Protein AF-A0A290G009-F1 (afdb_monomer_lite)

Foldseek 3Di:
DVLLVVVVNDDDDPPVPDDDPDDPVVLLVRLLPALEDEQEDDLCQLLDPVSLVSLLSNVVSCVVPVHHYAYEYAQHDLCCQQV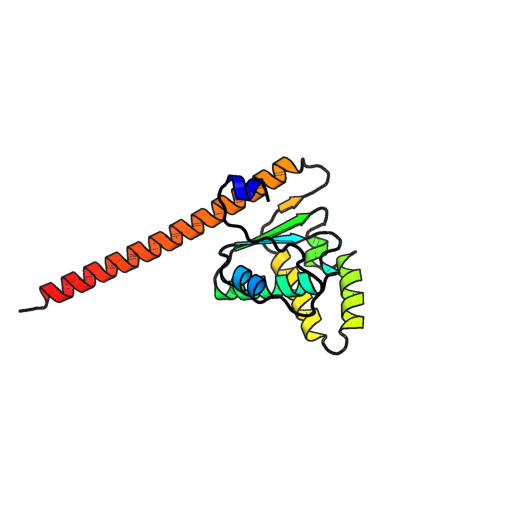VDDSRVVSLVVVCVVVVVPVVSSVSSNVSSNVNSPDDYHYDHPVDDPVVRVNVVSVVVVVSVVVVVVVVVVVVVVVVVVVVVVVVVVVVPDD

Structure (mmCIF, N/CA/C/O backbone):
data_AF-A0A290G009-F1
#
_entry.id   AF-A0A290G009-F1
#
loop_
_atom_site.group_PDB
_atom_site.id
_atom_site.type_symbol
_atom_site.label_atom_id
_atom_site.label_alt_id
_atom_site.label_comp_id
_atom_site.label_asym_id
_atom_site.label_entity_id
_atom_site.label_seq_id
_atom_site.pdbx_PDB_ins_code
_atom_site.Cartn_x
_atom_site.Cartn_y
_atom_site.Cartn_z
_atom_site.occupancy
_atom_site.B_iso_or_equiv
_atom_site.auth_seq_id
_atom_site.auth_comp_id
_atom_site.auth_asym_id
_atom_site.auth_atom_id
_atom_site.pdbx_PDB_model_num
ATOM 1 N N . PHE A 1 1 ? -9.066 -2.254 -12.477 1.00 68.25 1 PHE A N 1
ATOM 2 C CA . PHE A 1 1 ? -8.393 -3.427 -13.083 1.00 68.25 1 PHE A CA 1
ATOM 3 C C . PHE A 1 1 ? -8.184 -3.300 -14.589 1.00 68.25 1 PHE A C 1
ATOM 5 O O . PHE A 1 1 ? -7.060 -3.495 -15.031 1.00 68.25 1 PHE A O 1
ATOM 12 N N . ALA A 1 2 ? -9.217 -2.965 -15.376 1.00 86.12 2 ALA A N 1
ATOM 13 C CA . ALA A 1 2 ? -9.098 -2.883 -16.837 1.00 86.12 2 ALA A CA 1
ATOM 14 C C . ALA A 1 2 ? -7.919 -2.009 -17.305 1.00 86.12 2 ALA A C 1
ATOM 16 O O . ALA A 1 2 ? -7.171 -2.447 -18.167 1.00 86.12 2 ALA A O 1
ATOM 17 N N . ALA A 1 3 ? -7.699 -0.845 -16.679 1.00 90.75 3 ALA A N 1
ATOM 18 C CA . ALA A 1 3 ? -6.588 0.050 -17.009 1.00 90.75 3 ALA A CA 1
ATOM 19 C C . ALA A 1 3 ? -5.199 -0.592 -16.816 1.00 90.75 3 ALA A C 1
ATOM 21 O O . ALA A 1 3 ? -4.403 -0.586 -17.746 1.00 90.75 3 ALA A O 1
ATOM 22 N N . LEU A 1 4 ? -4.932 -1.230 -15.666 1.00 91.94 4 LEU A N 1
ATOM 23 C CA . LEU A 1 4 ? -3.656 -1.922 -15.408 1.00 91.94 4 LEU A CA 1
ATOM 24 C C . LEU A 1 4 ? -3.402 -3.048 -16.419 1.00 91.94 4 LEU A C 1
ATOM 26 O O . LEU A 1 4 ? -2.311 -3.159 -16.968 1.00 91.94 4 LEU A O 1
ATOM 30 N N . ARG A 1 5 ? -4.434 -3.846 -16.719 1.00 90.19 5 ARG A N 1
ATOM 31 C CA . ARG A 1 5 ? -4.347 -4.919 -17.719 1.00 90.19 5 ARG A CA 1
ATOM 32 C C . ARG A 1 5 ? -4.078 -4.377 -19.125 1.00 90.19 5 ARG A C 1
ATOM 34 O O . ARG A 1 5 ? -3.362 -5.013 -19.887 1.00 90.19 5 ARG A O 1
ATOM 41 N N . ARG A 1 6 ? -4.653 -3.224 -19.475 1.00 92.00 6 ARG A N 1
ATOM 42 C CA . ARG A 1 6 ? -4.457 -2.565 -20.776 1.00 92.00 6 ARG A CA 1
ATOM 43 C C . ARG A 1 6 ? -3.024 -2.069 -20.971 1.00 92.00 6 ARG A C 1
ATOM 45 O O . ARG A 1 6 ? -2.588 -1.927 -22.102 1.00 92.00 6 ARG A O 1
ATOM 52 N N . LEU A 1 7 ? -2.326 -1.818 -19.867 1.00 91.62 7 LEU A N 1
ATOM 53 C CA . LEU A 1 7 ? -0.903 -1.504 -19.828 1.00 91.62 7 LEU A CA 1
ATOM 54 C C . LEU A 1 7 ? -0.035 -2.762 -19.639 1.00 91.62 7 LEU A C 1
ATOM 56 O O . LEU A 1 7 ? 1.135 -2.645 -19.312 1.00 91.62 7 LEU A O 1
ATOM 60 N N . GLU A 1 8 ? -0.603 -3.963 -19.783 1.00 91.06 8 GLU A N 1
ATOM 61 C CA . GLU A 1 8 ? 0.109 -5.244 -19.647 1.00 91.06 8 GLU A CA 1
ATOM 62 C C . GLU A 1 8 ? 0.775 -5.462 -18.271 1.00 91.06 8 GLU A C 1
ATOM 64 O O . GLU A 1 8 ? 1.657 -6.305 -18.101 1.00 91.06 8 GLU A O 1
ATOM 69 N N . ILE A 1 9 ? 0.299 -4.759 -17.236 1.00 91.38 9 ILE A N 1
ATOM 70 C CA . ILE A 1 9 ? 0.791 -4.920 -15.867 1.00 91.38 9 ILE A CA 1
ATOM 71 C C . ILE A 1 9 ? 0.208 -6.204 -15.272 1.00 91.38 9 ILE A C 1
ATOM 73 O O . ILE A 1 9 ? -0.996 -6.305 -14.995 1.00 91.38 9 ILE A O 1
ATOM 77 N N . ARG A 1 10 ? 1.079 -7.185 -15.008 1.00 90.31 10 ARG A N 1
ATOM 78 C CA . ARG A 1 10 ? 0.713 -8.409 -14.279 1.00 90.31 10 ARG A CA 1
ATOM 79 C C . ARG A 1 10 ? 0.275 -8.047 -12.863 1.00 90.31 10 ARG A C 1
ATOM 81 O O . ARG A 1 10 ? 1.082 -7.619 -12.048 1.00 90.31 10 ARG A O 1
ATOM 88 N N . THR A 1 11 ? -1.010 -8.231 -12.581 1.00 90.38 11 THR A N 1
ATOM 89 C CA . THR A 1 11 ? -1.632 -7.819 -11.320 1.00 90.38 11 THR A CA 1
ATOM 90 C C . THR A 1 11 ? -2.291 -9.019 -10.651 1.00 90.38 11 THR A C 1
ATOM 92 O O . THR A 1 11 ? -3.031 -9.759 -11.300 1.00 90.38 11 THR A O 1
ATOM 95 N N . TYR A 1 12 ? -2.057 -9.186 -9.351 1.00 88.88 12 TYR A N 1
ATOM 96 C CA . TYR A 1 12 ? -2.865 -10.045 -8.493 1.00 88.88 12 TYR A CA 1
ATOM 97 C C . TYR A 1 12 ? -3.927 -9.176 -7.818 1.00 88.88 12 TYR A C 1
ATOM 99 O O . TYR A 1 12 ? -3.596 -8.136 -7.253 1.00 88.88 12 TYR A O 1
ATOM 107 N N . ILE A 1 13 ? -5.194 -9.573 -7.903 1.00 84.50 13 ILE A N 1
ATOM 108 C CA . ILE A 1 13 ? -6.281 -8.897 -7.193 1.00 84.50 13 ILE A CA 1
ATOM 109 C C . ILE A 1 13 ? -6.691 -9.791 -6.037 1.00 84.50 13 ILE A C 1
ATOM 111 O O . ILE A 1 13 ? -7.007 -10.964 -6.257 1.00 84.50 13 ILE A O 1
ATOM 115 N N . ASP A 1 14 ? -6.725 -9.229 -4.831 1.00 78.25 14 ASP A N 1
ATOM 116 C CA . ASP A 1 14 ? -7.420 -9.893 -3.742 1.00 78.25 14 ASP A CA 1
ATOM 117 C C . ASP A 1 14 ? -8.931 -9.808 -4.000 1.00 78.25 14 ASP A C 1
ATOM 119 O O . ASP A 1 14 ? -9.555 -8.753 -3.904 1.00 78.25 14 ASP A O 1
ATOM 123 N N . HIS A 1 15 ? -9.498 -10.917 -4.469 1.00 64.94 15 HIS A N 1
ATOM 124 C CA . HIS A 1 15 ? -10.908 -11.032 -4.843 1.00 64.94 15 HIS A CA 1
ATOM 125 C C . HIS A 1 15 ? -11.801 -11.415 -3.657 1.00 64.94 15 HIS A C 1
ATOM 127 O O . HIS A 1 15 ? -12.870 -11.988 -3.869 1.00 64.94 15 HIS A O 1
ATOM 133 N N . ASP A 1 16 ? -11.371 -11.119 -2.427 1.00 58.41 16 ASP A N 1
ATOM 134 C CA . ASP A 1 16 ? -12.110 -11.453 -1.207 1.00 58.41 16 ASP A CA 1
ATOM 135 C C . ASP A 1 16 ? -12.438 -12.965 -1.185 1.00 58.41 16 ASP A C 1
ATOM 137 O O . ASP A 1 16 ? -13.582 -13.414 -1.035 1.00 58.41 16 ASP A O 1
ATOM 141 N N . LEU A 1 17 ? -11.413 -13.782 -1.477 1.00 49.44 17 LEU A N 1
ATOM 142 C CA . LEU A 1 17 ? -11.529 -15.234 -1.614 1.00 49.44 17 LEU A CA 1
ATOM 143 C C . LEU A 1 17 ? -11.862 -15.863 -0.255 1.00 49.44 17 LEU A C 1
ATOM 145 O O . LEU A 1 17 ? -10.981 -16.302 0.467 1.00 49.44 17 LEU A O 1
ATOM 149 N N . ARG A 1 18 ? -13.169 -15.945 0.017 1.00 46.56 18 ARG A N 1
ATOM 150 C CA . ARG A 1 18 ? -13.870 -16.805 0.985 1.00 46.56 18 ARG A CA 1
ATOM 151 C C . ARG A 1 18 ? -13.301 -16.813 2.409 1.00 46.56 18 ARG A C 1
ATOM 153 O O . ARG A 1 18 ? -12.302 -17.457 2.689 1.00 46.56 18 ARG A O 1
ATOM 160 N N . ARG A 1 19 ? -14.099 -16.234 3.318 1.00 45.41 19 ARG A N 1
ATOM 161 C CA . ARG A 1 19 ? -14.153 -16.470 4.777 1.00 45.41 19 ARG A CA 1
ATOM 162 C C . ARG A 1 19 ? -13.374 -17.718 5.234 1.00 45.41 19 ARG A C 1
ATOM 164 O O . ARG A 1 19 ? -13.916 -18.821 5.253 1.00 45.41 19 ARG A O 1
ATOM 171 N N . GLY A 1 20 ? -12.133 -17.492 5.640 1.00 50.88 20 GLY A N 1
ATOM 172 C CA . GLY A 1 20 ? -11.267 -18.400 6.384 1.00 50.88 20 GLY A CA 1
ATOM 173 C C . GLY A 1 20 ? -10.432 -17.570 7.361 1.00 50.88 20 GLY A C 1
ATOM 174 O O . GLY A 1 20 ? -10.281 -16.364 7.171 1.00 50.88 20 GLY A O 1
ATOM 175 N N . GLU A 1 21 ? -9.954 -18.175 8.447 1.00 53.69 21 GLU A N 1
ATOM 176 C CA . GLU A 1 21 ? -9.325 -17.449 9.565 1.00 53.69 21 GLU A CA 1
ATOM 177 C C . GLU A 1 21 ? -7.890 -16.959 9.275 1.00 53.69 21 GLU A C 1
ATOM 179 O O . GLU A 1 21 ? -7.368 -16.134 10.038 1.00 53.69 21 GLU A O 1
ATOM 184 N N . GLU A 1 22 ? -7.300 -17.390 8.150 1.00 60.25 22 GLU A N 1
ATOM 185 C CA . GLU A 1 22 ? -5.896 -17.185 7.771 1.00 60.25 22 GLU A CA 1
ATOM 186 C C . GLU A 1 22 ? -5.717 -16.758 6.305 1.00 60.25 22 GLU A C 1
ATOM 188 O O . GLU A 1 22 ? -6.407 -17.257 5.414 1.00 60.25 22 GLU A O 1
ATOM 193 N N . ILE A 1 23 ? -4.749 -15.865 6.058 1.00 63.78 23 ILE A N 1
ATOM 194 C CA . ILE A 1 23 ? -4.370 -15.386 4.719 1.00 63.78 23 ILE A CA 1
ATOM 195 C C . ILE A 1 23 ? -3.898 -16.582 3.868 1.00 63.78 23 ILE A C 1
ATOM 197 O O . ILE A 1 23 ? -2.952 -17.257 4.278 1.00 63.78 23 ILE A O 1
ATOM 201 N N . PRO A 1 24 ? -4.468 -16.848 2.671 1.00 70.31 24 PRO A N 1
ATOM 202 C CA . PRO A 1 24 ? -4.074 -17.966 1.845 1.00 70.31 24 PRO A CA 1
ATOM 203 C C . PRO A 1 24 ? -2.607 -17.816 1.487 1.00 70.31 24 PRO A C 1
ATOM 205 O O . PRO A 1 24 ? -2.163 -16.735 1.092 1.00 70.31 24 PRO A O 1
ATOM 208 N N . GLU A 1 25 ? -1.865 -18.920 1.515 1.00 73.44 25 GLU A N 1
ATOM 209 C CA . GLU A 1 25 ? -0.455 -18.918 1.120 1.00 73.44 25 GLU A CA 1
ATOM 210 C C . GLU A 1 25 ? -0.227 -18.272 -0.251 1.00 73.44 25 GLU A C 1
ATOM 212 O O . GLU A 1 25 ? 0.796 -17.632 -0.482 1.00 73.44 25 GLU A O 1
ATOM 217 N N . ARG A 1 26 ? -1.193 -18.414 -1.166 1.00 75.69 26 ARG A N 1
ATOM 218 C CA . ARG A 1 26 ? -1.140 -17.804 -2.496 1.00 75.69 26 ARG A CA 1
ATOM 219 C C . ARG A 1 26 ? -1.124 -16.276 -2.442 1.00 75.69 26 ARG A C 1
ATOM 221 O O . ARG A 1 26 ? -0.367 -15.671 -3.194 1.00 75.69 26 ARG A O 1
ATOM 228 N N . LEU A 1 27 ? -1.922 -15.672 -1.564 1.00 76.81 27 LEU A N 1
ATOM 229 C CA . LEU A 1 27 ? -1.953 -14.226 -1.358 1.00 76.81 27 LEU A CA 1
ATOM 230 C C . LEU A 1 27 ? -0.650 -13.759 -0.694 1.00 76.81 27 LEU A C 1
ATOM 232 O O . LEU A 1 27 ? -0.036 -12.814 -1.174 1.00 76.81 27 LEU A O 1
ATOM 236 N N . LEU A 1 28 ? -0.145 -14.482 0.313 1.00 78.75 28 LEU A N 1
ATOM 237 C CA . LEU A 1 28 ? 1.156 -14.170 0.922 1.00 78.75 28 LEU A CA 1
ATOM 238 C C . LEU A 1 28 ? 2.314 -14.248 -0.080 1.00 78.75 28 LEU A C 1
ATOM 240 O O . LEU A 1 28 ? 3.198 -13.396 -0.059 1.00 78.75 28 LEU A O 1
ATOM 244 N N . ARG A 1 29 ? 2.326 -15.255 -0.963 1.00 83.12 29 ARG A N 1
ATOM 245 C CA . ARG A 1 29 ? 3.324 -15.352 -2.042 1.00 83.12 29 ARG A CA 1
ATOM 246 C C . ARG A 1 29 ? 3.176 -14.205 -3.034 1.00 83.12 29 ARG A C 1
ATOM 248 O O . ARG A 1 29 ? 4.169 -13.571 -3.354 1.00 83.12 29 ARG A O 1
ATOM 255 N N . ALA A 1 30 ? 1.950 -13.885 -3.447 1.00 84.69 30 ALA A N 1
ATOM 256 C CA . ALA A 1 30 ? 1.701 -12.760 -4.343 1.00 84.69 30 ALA A CA 1
ATOM 257 C C . ALA A 1 30 ? 2.188 -11.431 -3.746 1.00 84.69 30 ALA A C 1
ATOM 259 O O . ALA A 1 30 ? 2.829 -10.657 -4.450 1.00 84.69 30 ALA A O 1
ATOM 260 N N . ILE A 1 31 ? 1.948 -11.196 -2.450 1.00 81.69 31 ILE A N 1
ATOM 261 C CA . ILE A 1 31 ? 2.457 -10.017 -1.739 1.00 81.69 31 ILE A CA 1
ATOM 262 C C . ILE A 1 31 ? 3.987 -10.024 -1.733 1.00 81.69 31 ILE A C 1
ATOM 264 O O . ILE A 1 31 ? 4.582 -9.004 -2.050 1.00 81.69 31 ILE A O 1
ATOM 268 N N . LYS A 1 32 ? 4.639 -11.151 -1.425 1.00 84.69 32 LYS A N 1
ATOM 269 C CA . LYS A 1 32 ? 6.111 -11.252 -1.385 1.00 84.69 32 LYS A CA 1
ATOM 270 C C . LYS A 1 32 ? 6.772 -11.037 -2.748 1.00 84.69 32 LYS A C 1
ATOM 272 O O . LYS A 1 32 ? 7.792 -10.358 -2.824 1.00 84.69 32 LYS A O 1
ATOM 277 N N . ASP A 1 33 ? 6.187 -11.585 -3.806 1.00 86.62 33 ASP A N 1
ATOM 278 C CA . ASP A 1 33 ? 6.746 -11.531 -5.161 1.00 86.62 33 ASP A CA 1
ATOM 279 C C . ASP A 1 33 ? 6.447 -10.197 -5.870 1.00 86.62 33 ASP A C 1
ATOM 281 O O . ASP A 1 33 ? 7.065 -9.870 -6.887 1.00 86.62 33 ASP A O 1
ATOM 285 N N . ALA A 1 34 ? 5.497 -9.411 -5.356 1.00 90.62 34 ALA A N 1
ATOM 286 C CA . ALA A 1 34 ? 5.136 -8.127 -5.936 1.00 90.62 34 ALA A CA 1
ATOM 287 C C . ALA A 1 34 ? 6.287 -7.114 -5.832 1.00 90.62 34 ALA A C 1
ATOM 289 O O . ALA A 1 34 ? 6.925 -6.955 -4.798 1.00 90.62 34 ALA A O 1
ATOM 290 N N . LYS A 1 35 ? 6.518 -6.349 -6.902 1.00 92.25 35 LYS A N 1
ATOM 291 C CA . LYS A 1 35 ? 7.410 -5.172 -6.869 1.00 92.25 35 LYS A CA 1
ATOM 292 C C . LYS A 1 35 ? 6.691 -3.925 -6.340 1.00 92.25 35 LYS A C 1
ATOM 294 O O . LYS A 1 35 ? 7.325 -3.003 -5.828 1.00 92.25 35 LYS A O 1
ATOM 299 N N . LEU A 1 36 ? 5.363 -3.899 -6.462 1.00 94.44 36 LEU A N 1
ATOM 300 C CA . LEU A 1 36 ? 4.511 -2.782 -6.077 1.00 94.44 36 LEU A CA 1
ATOM 301 C C . LEU A 1 36 ? 3.164 -3.294 -5.556 1.00 94.44 36 LEU A C 1
ATOM 303 O O . LEU A 1 36 ? 2.551 -4.158 -6.180 1.00 94.44 36 LEU A O 1
ATOM 307 N N . SER A 1 37 ? 2.691 -2.716 -4.453 1.00 95.06 37 SER A N 1
ATOM 308 C CA . SER A 1 37 ? 1.359 -2.947 -3.885 1.00 95.06 37 SER A CA 1
ATOM 309 C C . SER A 1 37 ? 0.510 -1.676 -3.950 1.00 95.06 37 SER A C 1
ATOM 311 O O . SER A 1 37 ? 0.944 -0.609 -3.510 1.00 95.06 37 SER A O 1
ATOM 313 N N . VAL A 1 38 ? -0.714 -1.787 -4.475 1.00 95.50 38 VAL A N 1
ATOM 314 C CA . VAL A 1 38 ? -1.720 -0.712 -4.452 1.00 95.50 38 VAL A CA 1
ATOM 315 C C . VAL A 1 38 ? -2.737 -1.026 -3.359 1.00 95.50 38 VAL A C 1
ATOM 317 O O . VAL A 1 38 ? -3.412 -2.049 -3.437 1.00 95.50 38 VAL A O 1
ATOM 320 N N . ILE A 1 39 ? -2.860 -0.155 -2.356 1.00 95.69 39 ILE A N 1
ATOM 321 C CA . ILE A 1 39 ? -3.784 -0.349 -1.228 1.00 95.69 39 ILE A CA 1
ATOM 322 C C . ILE A 1 39 ? -4.965 0.601 -1.398 1.00 95.69 39 ILE A C 1
ATOM 324 O O . ILE A 1 39 ? -4.780 1.814 -1.361 1.00 95.69 39 ILE A O 1
ATOM 328 N N . VAL A 1 40 ? -6.177 0.069 -1.568 1.00 95.06 40 VAL A N 1
ATOM 329 C CA . VAL A 1 40 ? -7.388 0.887 -1.733 1.00 95.06 40 VAL A CA 1
ATOM 330 C C . VAL A 1 40 ? -8.117 1.016 -0.399 1.00 95.06 40 VAL A C 1
ATOM 332 O O . VAL A 1 40 ? -8.915 0.161 -0.020 1.00 95.06 40 VAL A O 1
ATOM 335 N N . PHE A 1 41 ? -7.857 2.110 0.308 1.00 96.19 41 PHE A N 1
ATOM 336 C CA . PHE A 1 41 ? -8.571 2.471 1.523 1.00 96.19 41 PHE A CA 1
ATOM 337 C C . PHE A 1 41 ? -9.970 2.973 1.182 1.00 96.19 41 PHE A C 1
ATOM 339 O O . PHE A 1 41 ? -10.133 3.942 0.445 1.00 96.19 41 PHE A O 1
ATOM 346 N N . SER A 1 42 ? -10.981 2.319 1.742 1.00 94.31 42 SER A N 1
ATOM 347 C CA . SER A 1 42 ? -12.389 2.712 1.658 1.00 94.31 42 SER A CA 1
ATOM 348 C C . SER A 1 42 ? -12.956 2.940 3.057 1.00 94.31 42 SER A C 1
ATOM 350 O O . SER A 1 42 ? -12.302 2.631 4.054 1.00 94.31 42 SER A O 1
ATOM 352 N N . GLU A 1 43 ? -14.172 3.467 3.155 1.00 93.94 43 GLU A N 1
ATOM 353 C CA . GLU A 1 43 ? -14.816 3.786 4.436 1.00 93.94 43 GLU A CA 1
ATOM 354 C C . GLU A 1 43 ? -14.860 2.602 5.422 1.00 93.94 43 GLU A C 1
ATOM 356 O O . GLU A 1 43 ? -14.633 2.795 6.616 1.00 93.94 43 GLU A O 1
ATOM 361 N N . ASN A 1 44 ? -15.076 1.380 4.917 1.00 92.62 44 ASN A N 1
ATOM 362 C CA . ASN A 1 44 ? -15.227 0.158 5.718 1.00 92.62 44 ASN A CA 1
ATOM 363 C C . ASN A 1 44 ? -13.971 -0.726 5.760 1.00 92.62 44 ASN A C 1
ATOM 365 O O . ASN A 1 44 ? -14.017 -1.823 6.317 1.00 92.62 44 ASN A O 1
ATOM 369 N N . PHE A 1 45 ? -12.849 -0.275 5.194 1.00 94.81 45 PHE A N 1
ATOM 370 C CA . PHE A 1 45 ? -11.618 -1.070 5.100 1.00 94.81 45 PHE A CA 1
ATOM 371 C C . PHE A 1 45 ? -11.168 -1.610 6.466 1.00 94.81 45 PHE A C 1
ATOM 373 O O . PHE A 1 45 ? -10.923 -2.805 6.622 1.00 94.81 45 PHE A O 1
ATOM 380 N N . ALA A 1 46 ? -11.130 -0.744 7.48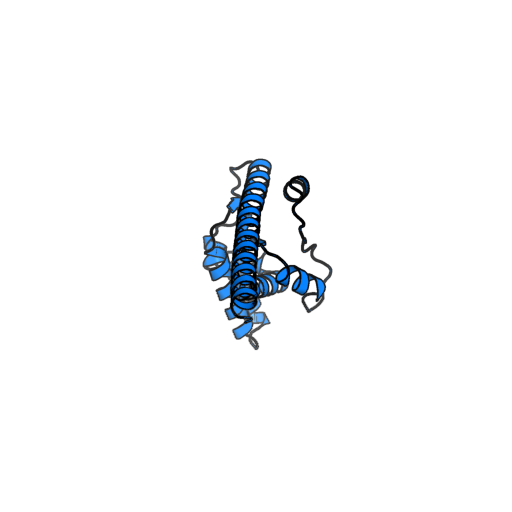4 1.00 96.00 46 ALA A N 1
ATOM 381 C CA . ALA A 1 46 ? -10.659 -1.106 8.820 1.00 96.00 46 ALA A CA 1
ATOM 382 C C . ALA A 1 46 ? -11.599 -2.055 9.581 1.00 96.00 46 ALA A C 1
ATOM 384 O O . ALA A 1 46 ? -11.189 -2.639 10.580 1.00 96.00 46 ALA A O 1
ATOM 385 N N . ALA A 1 47 ? -12.842 -2.258 9.131 1.00 95.00 47 ALA A N 1
ATOM 386 C CA . ALA A 1 47 ? -13.734 -3.239 9.749 1.00 95.00 47 ALA A CA 1
ATOM 387 C C . ALA A 1 47 ? -13.283 -4.686 9.469 1.00 95.00 47 ALA A C 1
ATOM 389 O O . ALA A 1 47 ? -13.578 -5.596 10.247 1.00 95.00 47 ALA A O 1
ATOM 390 N N . SER A 1 48 ? -12.542 -4.904 8.380 1.00 91.81 48 SER A N 1
ATOM 391 C CA . SER A 1 48 ? -12.032 -6.216 7.999 1.00 91.81 48 SER A CA 1
ATOM 392 C C . SER A 1 48 ? -10.696 -6.507 8.682 1.00 91.81 48 SER A C 1
ATOM 394 O O . SER A 1 48 ? -9.669 -5.932 8.327 1.00 91.81 48 SER A O 1
ATOM 396 N N . LYS A 1 49 ? -10.691 -7.467 9.623 1.00 91.25 49 LYS A N 1
ATOM 397 C CA . LYS A 1 49 ? -9.457 -8.054 10.194 1.00 91.25 49 LYS A CA 1
ATOM 398 C C . LYS A 1 49 ? -8.477 -8.444 9.082 1.00 91.25 49 LYS A C 1
ATOM 400 O O . LYS A 1 49 ? -7.277 -8.242 9.216 1.00 91.25 49 LYS A O 1
ATOM 405 N N . TRP A 1 50 ? -9.008 -8.998 7.996 1.00 87.38 50 TRP A N 1
ATOM 406 C CA . TRP A 1 50 ? -8.222 -9.467 6.868 1.00 87.38 50 TRP A CA 1
ATOM 407 C C . TRP A 1 50 ? -7.447 -8.345 6.196 1.00 87.38 50 TRP A C 1
ATOM 409 O O . TRP A 1 50 ? -6.227 -8.415 6.124 1.00 87.38 50 TRP A O 1
ATOM 419 N N . CYS A 1 51 ? -8.141 -7.275 5.807 1.00 92.12 51 CYS A N 1
ATOM 420 C CA . CYS A 1 51 ? -7.513 -6.128 5.162 1.00 92.12 51 CYS A CA 1
ATOM 421 C C . CYS A 1 51 ? -6.442 -5.500 6.066 1.00 92.12 51 CYS A C 1
ATOM 423 O O . CYS A 1 51 ? -5.400 -5.060 5.589 1.00 92.12 51 CYS A O 1
ATOM 425 N N . LEU A 1 52 ? -6.659 -5.493 7.386 1.00 95.12 52 LEU A N 1
ATOM 426 C CA . LEU A 1 52 ? -5.657 -5.029 8.346 1.00 95.12 52 LEU A CA 1
ATOM 427 C C . LEU A 1 52 ? -4.422 -5.947 8.399 1.00 95.12 52 LEU A C 1
ATOM 429 O O . LEU A 1 52 ? -3.293 -5.451 8.380 1.00 95.12 52 LEU A O 1
ATOM 433 N N . ASP A 1 53 ? -4.619 -7.268 8.437 1.00 92.12 53 ASP A N 1
ATOM 434 C CA . ASP A 1 53 ? -3.527 -8.248 8.395 1.00 92.12 53 ASP A CA 1
ATOM 435 C C . ASP A 1 53 ? -2.763 -8.181 7.049 1.00 92.12 53 ASP A C 1
ATOM 437 O O . ASP A 1 53 ? -1.536 -8.304 7.030 1.00 92.12 53 ASP A O 1
ATOM 441 N N . GLU A 1 54 ? -3.433 -7.913 5.925 1.00 90.75 54 GLU A N 1
ATOM 442 C CA . GLU A 1 54 ? -2.787 -7.708 4.619 1.00 90.75 54 GLU A CA 1
ATOM 443 C C . GLU A 1 54 ? -1.865 -6.485 4.604 1.00 90.75 54 GLU A C 1
ATOM 445 O O . GLU A 1 54 ? -0.725 -6.592 4.152 1.00 90.75 54 GLU A O 1
ATOM 450 N N . VAL A 1 55 ? -2.307 -5.336 5.133 1.00 94.94 55 VAL A N 1
ATOM 451 C CA . VAL A 1 55 ? -1.474 -4.116 5.164 1.00 94.94 55 VAL A CA 1
ATOM 452 C C . VAL A 1 55 ? -0.212 -4.334 5.995 1.00 94.94 55 VAL A C 1
ATOM 454 O O . VAL A 1 55 ? 0.868 -3.902 5.587 1.00 94.94 55 VAL A O 1
ATOM 457 N N . VAL A 1 56 ? -0.312 -5.051 7.120 1.00 95.12 56 VAL A N 1
ATOM 458 C CA . VAL A 1 56 ? 0.865 -5.433 7.917 1.00 95.12 56 VAL A CA 1
ATOM 459 C C . VAL A 1 56 ? 1.843 -6.249 7.070 1.00 95.12 56 VAL A C 1
ATOM 461 O O . VAL A 1 56 ? 3.022 -5.903 6.997 1.00 95.12 56 VAL A O 1
ATOM 464 N N . ASN A 1 57 ? 1.362 -7.283 6.374 1.00 91.81 57 ASN A N 1
ATOM 465 C CA . ASN A 1 57 ? 2.214 -8.127 5.531 1.00 91.81 57 ASN A CA 1
ATOM 466 C C . ASN A 1 57 ? 2.851 -7.353 4.367 1.00 91.81 57 ASN A C 1
ATOM 468 O O . ASN A 1 57 ? 4.030 -7.555 4.070 1.00 91.81 57 ASN A O 1
ATOM 472 N N . ILE A 1 58 ? 2.106 -6.446 3.730 1.00 93.62 58 ILE A N 1
ATOM 473 C CA . ILE A 1 58 ? 2.620 -5.585 2.657 1.00 93.62 58 ILE A CA 1
ATOM 474 C C . ILE A 1 58 ? 3.768 -4.712 3.173 1.00 93.62 58 ILE A C 1
ATOM 476 O O . ILE A 1 58 ? 4.815 -4.630 2.531 1.00 93.62 58 ILE A O 1
ATOM 480 N N . LEU A 1 59 ? 3.617 -4.083 4.342 1.00 95.00 59 LEU A N 1
ATOM 481 C CA . LEU A 1 59 ? 4.661 -3.221 4.905 1.00 95.00 59 LEU A CA 1
ATOM 482 C C . LEU A 1 59 ? 5.880 -4.007 5.400 1.00 95.00 59 LEU A C 1
ATOM 484 O O . LEU A 1 59 ? 7.014 -3.541 5.268 1.00 95.00 59 LEU A O 1
ATOM 488 N N . GLU A 1 60 ? 5.688 -5.223 5.911 1.00 91.94 60 GLU A N 1
ATOM 489 C CA . GLU A 1 60 ? 6.805 -6.124 6.203 1.00 91.94 60 GLU A CA 1
ATOM 490 C C . GLU A 1 60 ? 7.577 -6.502 4.929 1.00 91.94 60 GLU A C 1
ATOM 492 O O . GLU A 1 60 ? 8.811 -6.475 4.926 1.00 91.94 60 GLU A O 1
ATOM 497 N N . CYS A 1 61 ? 6.877 -6.794 3.828 1.00 89.19 61 CYS A N 1
ATOM 498 C CA . CYS A 1 61 ? 7.507 -7.092 2.539 1.00 89.19 61 CYS A CA 1
ATOM 499 C C . CYS A 1 61 ? 8.202 -5.860 1.949 1.00 89.19 61 CYS A C 1
ATOM 501 O O . CYS A 1 61 ? 9.331 -5.965 1.470 1.00 89.19 61 CYS A O 1
ATOM 503 N N . LYS A 1 62 ? 7.605 -4.670 2.076 1.00 90.75 62 LYS A N 1
ATOM 504 C CA . LYS A 1 62 ? 8.248 -3.398 1.729 1.00 90.75 62 LYS A CA 1
ATOM 505 C C . LYS A 1 62 ? 9.601 -3.233 2.419 1.00 90.75 62 LYS A C 1
ATOM 507 O O . LYS A 1 62 ? 10.579 -2.914 1.747 1.00 90.75 62 LYS A O 1
ATOM 512 N N . LYS A 1 63 ? 9.668 -3.476 3.732 1.00 89.38 63 LYS A N 1
ATOM 513 C CA . LYS A 1 63 ? 10.904 -3.338 4.523 1.00 89.38 63 LYS A CA 1
ATOM 514 C C . LYS A 1 63 ? 11.995 -4.324 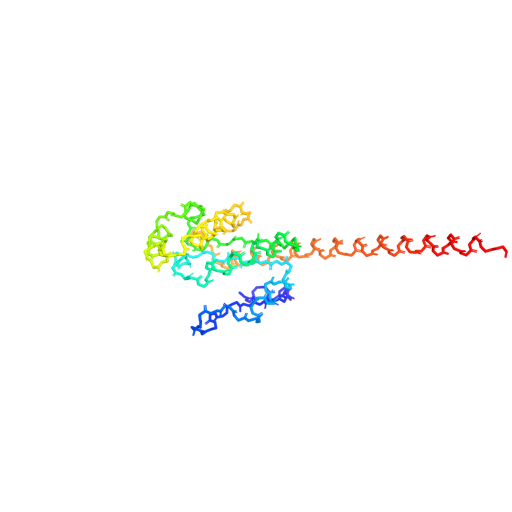4.096 1.00 89.38 63 LYS A C 1
ATOM 516 O O . LYS A 1 63 ? 13.171 -3.996 4.197 1.00 89.38 63 LYS A O 1
ATOM 521 N N . ARG A 1 64 ? 11.622 -5.516 3.617 1.00 87.75 64 ARG A N 1
ATOM 522 C CA . ARG A 1 64 ? 12.570 -6.582 3.237 1.00 87.75 64 ARG A CA 1
ATOM 523 C C . ARG A 1 64 ? 12.991 -6.553 1.769 1.00 87.75 64 ARG A C 1
ATOM 525 O O . ARG A 1 64 ? 14.112 -6.934 1.460 1.00 87.75 64 ARG A O 1
ATOM 532 N N . SER A 1 65 ? 12.097 -6.136 0.879 1.00 81.62 65 SER A N 1
ATOM 533 C CA . SER A 1 65 ? 12.237 -6.322 -0.573 1.00 81.62 65 SER A CA 1
ATOM 534 C C . SER A 1 65 ? 12.108 -5.016 -1.358 1.00 81.62 65 SER A C 1
ATOM 536 O O . SER A 1 65 ? 11.890 -5.045 -2.566 1.00 81.62 65 SER A O 1
ATOM 538 N N . ASN A 1 66 ? 12.211 -3.872 -0.671 1.00 82.62 66 ASN A N 1
ATOM 539 C CA . ASN A 1 66 ? 12.104 -2.524 -1.234 1.00 82.62 66 ASN A CA 1
ATOM 540 C C . ASN A 1 66 ? 10.850 -2.314 -2.105 1.00 82.62 66 ASN A C 1
ATOM 542 O O . ASN A 1 66 ? 10.867 -1.568 -3.084 1.00 82.62 66 ASN A O 1
ATOM 546 N N . GLN A 1 67 ? 9.749 -2.990 -1.761 1.00 90.75 67 GLN A N 1
ATOM 547 C CA . GLN A 1 67 ? 8.511 -2.880 -2.525 1.00 90.75 67 GLN A CA 1
ATOM 548 C C . GLN A 1 67 ? 7.959 -1.455 -2.469 1.00 90.75 67 GLN A C 1
ATOM 550 O O . GLN A 1 67 ? 8.014 -0.756 -1.446 1.00 90.75 67 GLN A O 1
ATOM 555 N N . ILE A 1 68 ? 7.368 -1.029 -3.576 1.00 93.94 68 ILE A N 1
ATOM 556 C CA . ILE A 1 68 ? 6.672 0.250 -3.655 1.00 93.94 68 ILE A CA 1
ATOM 557 C C . ILE A 1 68 ? 5.257 0.068 -3.100 1.00 93.94 68 ILE A C 1
ATOM 559 O O . ILE A 1 68 ? 4.588 -0.917 -3.392 1.00 93.94 68 ILE A O 1
ATOM 563 N N . VAL A 1 69 ? 4.788 1.022 -2.298 1.00 95.94 69 VAL A N 1
ATOM 564 C CA . VAL A 1 69 ? 3.418 1.027 -1.770 1.00 95.94 69 VAL A CA 1
ATOM 565 C C . VAL A 1 69 ? 2.735 2.293 -2.252 1.00 95.94 69 VAL A C 1
ATOM 567 O O . VAL A 1 69 ? 3.265 3.387 -2.066 1.00 95.94 69 VAL A O 1
ATOM 570 N N . VAL A 1 70 ? 1.577 2.133 -2.890 1.00 96.88 70 VAL A N 1
ATOM 571 C CA . VAL A 1 70 ? 0.763 3.230 -3.422 1.00 96.88 70 VAL A CA 1
ATOM 572 C C . VAL A 1 70 ? -0.607 3.195 -2.743 1.00 96.88 70 VAL A C 1
ATOM 574 O O . VAL A 1 70 ? -1.446 2.367 -3.108 1.00 96.88 70 VAL A O 1
ATOM 577 N N . PRO A 1 71 ? -0.856 4.054 -1.741 1.00 97.00 71 PRO A N 1
ATOM 578 C CA . PRO A 1 71 ? -2.169 4.146 -1.127 1.00 97.00 71 PRO A CA 1
ATOM 579 C C . PRO A 1 71 ? -3.142 4.906 -2.040 1.00 97.00 71 PRO A C 1
ATOM 581 O O . PRO A 1 71 ? -2.801 5.912 -2.665 1.00 97.00 71 PRO A O 1
ATOM 584 N N . VAL A 1 72 ? -4.378 4.428 -2.106 1.00 96.06 72 VAL A N 1
ATOM 585 C CA . VAL A 1 72 ? -5.498 5.038 -2.824 1.00 96.06 72 VAL A CA 1
ATOM 586 C C . VAL A 1 72 ? -6.622 5.243 -1.820 1.00 96.06 72 VAL A C 1
ATOM 588 O O . VAL A 1 72 ? -7.124 4.290 -1.236 1.00 96.06 72 VAL A O 1
ATOM 591 N N . PHE A 1 73 ? -7.023 6.490 -1.617 1.00 95.06 73 PHE A N 1
ATOM 592 C CA . PHE A 1 73 ? -8.050 6.887 -0.663 1.00 95.06 73 PHE A CA 1
ATOM 593 C C . PHE A 1 73 ? -9.374 7.058 -1.406 1.00 95.06 73 PHE A C 1
ATOM 595 O O . PHE A 1 73 ? -9.649 8.104 -2.000 1.00 95.06 73 PHE A O 1
ATOM 602 N N . TYR A 1 74 ? -10.174 5.994 -1.437 1.00 93.06 74 TYR A N 1
ATOM 603 C CA . TYR A 1 74 ? -11.452 5.953 -2.132 1.00 93.06 74 TYR A CA 1
ATOM 604 C C . TYR A 1 74 ? -12.584 6.439 -1.230 1.00 93.06 74 TYR A C 1
ATOM 606 O O . TYR A 1 74 ? -13.034 5.716 -0.341 1.00 93.06 74 TYR A O 1
ATOM 614 N N . ARG A 1 75 ? -13.052 7.673 -1.476 1.00 90.69 75 ARG A N 1
ATOM 615 C CA . ARG A 1 75 ? -14.126 8.327 -0.705 1.00 90.69 75 ARG A CA 1
ATOM 616 C C . ARG A 1 75 ? -13.848 8.370 0.806 1.00 90.69 75 ARG A C 1
ATOM 618 O O . ARG A 1 75 ? -14.769 8.340 1.612 1.00 90.69 75 ARG A O 1
ATOM 625 N N . VAL A 1 76 ? -12.573 8.454 1.180 1.00 92.75 76 VAL A N 1
ATOM 626 C CA . VAL A 1 76 ? -12.108 8.593 2.563 1.00 92.75 76 VAL A CA 1
ATOM 627 C C . VAL A 1 76 ? -11.018 9.658 2.621 1.00 92.75 76 VAL A C 1
ATOM 629 O O . VAL A 1 76 ? -10.213 9.775 1.695 1.00 92.75 76 VAL A O 1
ATOM 632 N N . ASP A 1 77 ? -10.994 10.446 3.693 1.00 93.06 77 ASP A N 1
ATOM 633 C CA . ASP A 1 77 ? -9.900 11.383 3.944 1.00 93.06 77 ASP A CA 1
ATOM 634 C C . ASP A 1 77 ? -8.643 10.603 4.387 1.00 93.06 77 ASP A C 1
ATOM 636 O O . ASP A 1 77 ? -8.732 9.787 5.312 1.00 93.06 77 ASP A O 1
ATOM 640 N N . PRO A 1 78 ? -7.457 10.838 3.790 1.00 95.19 78 PRO A N 1
ATOM 641 C CA . PRO A 1 78 ? -6.202 10.260 4.269 1.00 95.19 78 PRO A CA 1
ATOM 642 C C . PRO A 1 78 ? -5.964 10.424 5.778 1.00 95.19 78 PRO A C 1
ATOM 644 O O . PRO A 1 78 ? -5.384 9.535 6.401 1.00 95.19 78 PRO A O 1
ATOM 647 N N . ALA A 1 79 ? -6.426 11.520 6.387 1.00 95.44 79 ALA A N 1
ATOM 648 C CA . ALA A 1 79 ? -6.331 11.759 7.825 1.00 95.44 79 ALA A CA 1
ATOM 649 C C . ALA A 1 79 ? -7.168 10.768 8.649 1.00 95.44 79 ALA A C 1
ATOM 651 O O . ALA A 1 79 ? -6.739 10.383 9.737 1.00 95.44 79 ALA A O 1
ATOM 652 N N . MET A 1 80 ? -8.312 10.304 8.129 1.00 96.38 80 MET A N 1
ATOM 653 C CA . MET A 1 80 ? -9.107 9.253 8.777 1.00 96.38 80 MET A CA 1
ATOM 654 C C . MET A 1 80 ? -8.339 7.939 8.847 1.00 96.38 80 MET A C 1
ATOM 656 O O . MET A 1 80 ? -8.339 7.294 9.891 1.00 96.38 80 MET A O 1
ATOM 660 N N . VAL A 1 81 ? -7.632 7.579 7.772 1.00 97.62 81 VAL A N 1
ATOM 661 C CA . VAL A 1 81 ? -6.797 6.371 7.733 1.00 97.62 81 VAL A CA 1
ATOM 662 C C . VAL A 1 81 ? -5.570 6.532 8.627 1.00 97.62 81 VAL A C 1
ATOM 664 O O . VAL A 1 81 ? -5.291 5.657 9.445 1.00 97.62 81 VAL A O 1
ATOM 667 N N . ARG A 1 82 ? -4.858 7.661 8.507 1.00 97.38 82 ARG A N 1
ATOM 668 C CA . ARG A 1 82 ? -3.595 7.933 9.212 1.00 97.38 82 ARG A CA 1
ATOM 669 C C . ARG A 1 82 ? -3.759 8.036 10.721 1.00 97.38 82 ARG A C 1
ATOM 671 O O . ARG A 1 82 ? -2.908 7.540 11.444 1.00 97.38 82 ARG A O 1
ATOM 678 N N . ASN A 1 83 ? -4.827 8.682 11.179 1.00 97.62 83 ASN A N 1
ATOM 679 C CA . ASN A 1 83 ? -5.063 8.920 12.604 1.00 97.62 83 ASN A CA 1
ATOM 680 C C . ASN A 1 83 ? -6.122 7.971 13.185 1.00 97.62 83 ASN A C 1
ATOM 682 O O . ASN A 1 83 ? -6.459 8.086 14.358 1.00 97.62 83 ASN A O 1
ATOM 686 N N . GLN A 1 84 ? -6.665 7.066 12.361 1.00 97.75 84 GLN A N 1
ATOM 687 C CA . GLN A 1 84 ? -7.744 6.140 12.709 1.00 97.75 84 GLN A CA 1
ATOM 688 C C . GLN A 1 84 ? -8.916 6.844 13.418 1.00 97.75 84 GLN A C 1
ATOM 690 O O . GLN A 1 84 ? -9.306 6.468 14.521 1.00 97.75 84 GLN A O 1
ATOM 695 N N . ILE A 1 85 ? -9.467 7.879 12.774 1.00 97.06 85 ILE A N 1
ATOM 696 C CA . ILE A 1 85 ? -10.623 8.662 13.254 1.00 97.06 85 ILE A CA 1
ATOM 697 C C . ILE A 1 85 ? -11.872 8.398 12.398 1.00 97.06 85 ILE A C 1
ATOM 699 O O . ILE A 1 85 ? -11.782 7.854 11.296 1.00 97.06 85 ILE A O 1
ATOM 703 N N . GLY A 1 86 ? -13.051 8.776 12.901 1.00 96.50 86 GLY A N 1
ATOM 704 C CA . GLY A 1 86 ? -14.333 8.495 12.242 1.00 96.50 86 GLY A CA 1
ATOM 705 C C . GLY A 1 86 ? -14.584 6.989 12.121 1.00 96.50 86 GLY A C 1
ATOM 706 O O . GLY A 1 86 ? -14.321 6.255 13.072 1.00 96.50 86 GLY A O 1
ATOM 707 N N . SER A 1 87 ? -15.008 6.513 10.943 1.00 96.88 87 SER A N 1
ATOM 708 C CA . SER A 1 87 ? -15.315 5.089 10.713 1.00 96.88 87 SER A CA 1
ATOM 709 C C . SER A 1 87 ? -14.155 4.143 11.050 1.00 96.88 87 SER A C 1
ATOM 711 O O . SER A 1 87 ? -14.375 3.023 11.513 1.00 96.88 87 SER A O 1
ATOM 713 N N . TYR A 1 88 ? -12.909 4.594 10.866 1.00 97.94 88 TYR A N 1
ATOM 714 C CA . TYR A 1 88 ? -11.723 3.825 11.236 1.00 97.94 88 TYR A CA 1
ATOM 715 C C . TYR A 1 88 ? -11.605 3.717 12.757 1.00 97.94 88 TYR A C 1
ATOM 717 O O . TYR A 1 88 ? -11.372 2.627 13.269 1.00 97.94 88 TYR A O 1
ATOM 725 N N . GLY A 1 89 ? -11.825 4.814 13.483 1.00 97.75 89 GLY A N 1
ATOM 726 C CA . GLY A 1 89 ? -11.824 4.821 14.948 1.00 97.75 89 GLY A CA 1
ATOM 727 C C . GLY A 1 89 ? -12.876 3.879 15.527 1.00 97.75 89 GLY A C 1
ATOM 728 O O . GLY A 1 89 ? -12.553 3.049 16.377 1.00 97.75 89 GLY A O 1
ATOM 729 N N . ASP A 1 90 ? -14.095 3.927 14.986 1.00 97.88 90 ASP A N 1
ATOM 730 C CA . ASP A 1 90 ? -15.190 3.033 15.380 1.00 97.88 90 ASP A CA 1
ATOM 731 C C . ASP A 1 90 ? -14.847 1.557 15.122 1.00 97.88 90 ASP A C 1
ATOM 733 O O . ASP A 1 90 ? -15.140 0.683 15.944 1.00 97.88 90 ASP A O 1
ATOM 737 N N . ALA A 1 91 ? -14.208 1.259 13.985 1.00 97.81 91 ALA A N 1
ATOM 738 C CA . ALA A 1 91 ? -13.753 -0.090 13.663 1.00 97.81 91 ALA A CA 1
ATOM 739 C C . ALA A 1 91 ? -12.668 -0.573 14.636 1.00 97.81 91 ALA A C 1
ATOM 741 O O . ALA A 1 91 ? -12.739 -1.704 15.120 1.00 97.81 91 ALA A O 1
ATOM 742 N N . PHE A 1 92 ? -11.699 0.281 14.976 1.00 98.06 92 PHE A N 1
ATOM 743 C CA . PHE A 1 92 ? -10.667 -0.073 15.947 1.00 98.06 92 PHE A CA 1
ATOM 744 C C . PHE A 1 92 ? -11.227 -0.270 17.354 1.00 98.06 92 PHE A C 1
ATOM 746 O O . PHE A 1 92 ? -10.829 -1.233 17.995 1.00 98.06 92 PHE A O 1
ATOM 753 N N . GLY A 1 93 ? -12.197 0.530 17.804 1.00 97.69 93 GLY A N 1
ATOM 754 C CA . GLY A 1 93 ? -12.847 0.304 19.100 1.00 97.69 93 GLY A CA 1
ATOM 755 C C . GLY A 1 93 ? -13.501 -1.083 19.198 1.00 97.69 93 GLY A C 1
ATOM 756 O O . GLY A 1 93 ? -13.395 -1.760 20.220 1.00 97.69 93 GLY A O 1
ATOM 757 N N . LYS A 1 94 ? -14.107 -1.566 18.103 1.00 97.50 94 LYS A N 1
ATOM 758 C CA . LYS A 1 94 ? -14.648 -2.936 18.024 1.00 97.50 94 LYS A CA 1
ATOM 759 C C . LYS A 1 94 ? -13.548 -3.999 18.036 1.00 97.50 94 LYS A C 1
ATOM 761 O O . LYS A 1 94 ? -13.717 -5.041 18.667 1.00 97.50 94 LYS A O 1
ATOM 766 N N . HIS A 1 95 ? -12.434 -3.763 17.344 1.00 97.31 95 HIS A N 1
ATOM 767 C CA . HIS A 1 95 ? -11.298 -4.689 17.351 1.00 97.31 95 HIS A CA 1
ATOM 768 C C . HIS A 1 95 ? -10.615 -4.755 18.717 1.00 97.31 95 HIS A C 1
ATOM 770 O O . HIS A 1 95 ? -10.268 -5.845 19.146 1.00 97.31 95 HIS A O 1
ATOM 776 N N . GLU A 1 96 ? -10.472 -3.640 19.427 1.00 97.25 96 GLU A N 1
ATOM 777 C CA . GLU A 1 96 ? -9.897 -3.605 20.779 1.00 97.25 96 GLU A CA 1
ATOM 778 C C . GLU A 1 96 ? -10.724 -4.442 21.760 1.00 97.25 96 GLU A C 1
ATOM 780 O O . GLU A 1 96 ? -10.162 -5.233 22.509 1.00 97.25 96 GLU A O 1
ATOM 785 N N . GLN A 1 97 ? -12.057 -4.362 21.684 1.00 96.81 97 GLN A N 1
ATOM 786 C CA . GLN A 1 97 ? -12.947 -5.225 22.472 1.00 96.81 97 GLN A CA 1
ATOM 787 C C . GLN A 1 97 ? -12.828 -6.701 22.068 1.00 96.81 97 GLN A C 1
ATOM 789 O O . GLN A 1 97 ? -12.794 -7.587 22.915 1.00 96.81 97 GLN A O 1
ATOM 794 N N . ARG A 1 98 ? -12.772 -6.987 20.762 1.00 95.94 98 ARG A N 1
ATOM 795 C CA . ARG A 1 98 ? -12.721 -8.364 20.249 1.00 95.94 98 ARG A CA 1
ATOM 796 C C . ARG A 1 98 ? -11.380 -9.056 20.514 1.00 95.94 98 ARG A C 1
ATOM 798 O O . ARG A 1 98 ? -11.354 -10.272 20.672 1.00 95.94 98 ARG A O 1
ATOM 805 N N . PHE A 1 99 ? -10.288 -8.299 20.515 1.00 94.06 99 PHE A N 1
ATOM 806 C CA . PHE A 1 99 ? -8.912 -8.782 20.627 1.00 94.06 99 PHE A CA 1
ATOM 807 C C . PHE A 1 99 ? -8.244 -8.282 2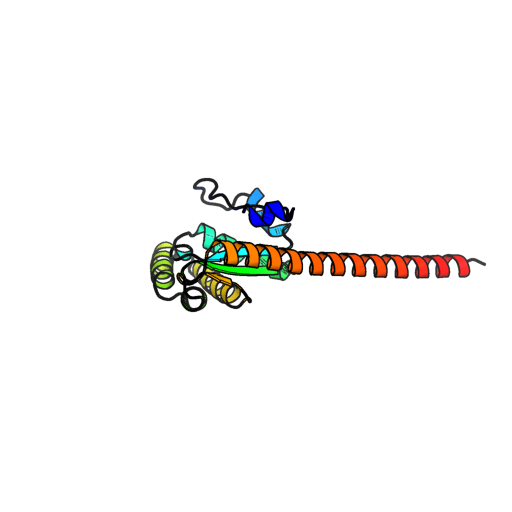1.916 1.00 94.06 99 PHE A C 1
ATOM 809 O O . PHE A 1 99 ? -7.041 -8.030 21.929 1.00 94.06 99 PHE A O 1
ATOM 816 N N . GLU A 1 100 ? -9.003 -8.167 23.010 1.00 93.88 100 GLU A N 1
ATOM 817 C CA . GLU A 1 100 ? -8.506 -7.703 24.315 1.00 93.88 100 GLU A CA 1
ATOM 818 C C . GLU A 1 100 ? -7.299 -8.529 24.809 1.00 93.88 100 GLU A C 1
ATOM 820 O O . GLU A 1 100 ? -6.335 -7.987 25.347 1.00 93.88 100 GLU A O 1
ATOM 825 N N . GLY A 1 101 ? -7.286 -9.840 24.539 1.00 94.12 101 GLY A N 1
ATOM 826 C CA . GLY A 1 101 ? -6.150 -10.726 24.839 1.00 94.12 101 GLY A CA 1
ATOM 827 C C . GLY A 1 101 ? -4.957 -10.610 23.876 1.00 94.12 101 GLY A C 1
ATOM 828 O O . GLY A 1 101 ? -3.901 -11.183 24.131 1.00 94.12 101 GLY A O 1
ATOM 829 N N . GLU A 1 102 ? -5.095 -9.871 22.774 1.00 94.31 102 GLU A N 1
ATOM 830 C CA . GLU A 1 102 ? -4.121 -9.767 21.681 1.00 94.31 102 GLU A CA 1
ATOM 831 C C . GLU A 1 102 ? -3.862 -8.303 21.277 1.00 94.31 102 GLU A C 1
ATOM 833 O O . GLU A 1 102 ? -3.616 -7.997 20.110 1.00 94.31 102 GLU A O 1
ATOM 838 N N . MET A 1 103 ? -3.858 -7.366 22.231 1.00 96.38 103 MET A N 1
ATOM 839 C CA . MET A 1 103 ? -3.721 -5.923 21.951 1.00 96.38 103 MET A CA 1
ATOM 840 C C . MET A 1 103 ? -2.473 -5.540 21.140 1.00 96.38 103 MET A C 1
ATOM 842 O O . MET A 1 103 ? -2.487 -4.559 20.394 1.00 96.38 103 MET A O 1
ATOM 846 N N . ASN A 1 104 ? -1.402 -6.338 21.207 1.00 96.75 104 ASN A N 1
ATOM 847 C CA . ASN A 1 104 ? -0.229 -6.170 20.344 1.00 96.75 104 ASN A CA 1
ATOM 848 C C . ASN A 1 104 ? -0.576 -6.268 18.848 1.00 96.75 104 ASN A C 1
ATOM 850 O O . ASN A 1 104 ? 0.017 -5.560 18.035 1.00 96.75 104 ASN A O 1
ATOM 854 N N . LYS A 1 105 ? -1.534 -7.123 18.477 1.00 95.75 105 LYS A N 1
ATOM 855 C CA . LYS A 1 105 ? -2.021 -7.265 17.102 1.00 95.75 105 LYS A CA 1
ATOM 856 C C . LYS A 1 105 ? -2.753 -6.002 16.651 1.00 95.75 105 LYS A C 1
ATOM 858 O O . LYS A 1 105 ? -2.436 -5.462 15.594 1.00 95.75 105 LYS A O 1
ATOM 863 N N . VAL A 1 106 ? -3.640 -5.471 17.492 1.00 97.62 106 VAL A N 1
ATOM 864 C CA . VAL A 1 106 ? -4.349 -4.213 17.213 1.00 97.62 106 VAL A CA 1
ATOM 865 C C . VAL A 1 106 ? -3.375 -3.040 17.084 1.00 97.62 106 VAL A C 1
ATOM 867 O O . VAL A 1 106 ? -3.505 -2.225 16.169 1.00 97.62 106 VAL A O 1
ATOM 870 N N . ARG A 1 107 ? -2.344 -2.984 17.937 1.00 97.94 107 ARG A N 1
ATOM 871 C CA . ARG A 1 107 ? -1.294 -1.959 17.847 1.00 97.94 107 ARG A CA 1
ATOM 872 C C . ARG A 1 107 ? -0.551 -2.016 16.511 1.00 97.94 107 ARG A C 1
ATOM 874 O O . ARG A 1 107 ? -0.407 -0.983 15.863 1.00 97.94 107 ARG A O 1
ATOM 881 N N . LYS A 1 108 ? -0.161 -3.214 16.058 1.00 98.06 108 LYS A N 1
ATOM 882 C CA . LYS A 1 108 ? 0.479 -3.405 14.744 1.00 98.06 108 LYS A CA 1
ATOM 883 C C . LYS A 1 108 ? -0.404 -2.924 13.596 1.00 98.06 108 LYS A C 1
ATOM 885 O O . LYS A 1 108 ? 0.101 -2.297 12.673 1.00 98.06 108 LYS A O 1
ATOM 890 N N . TRP A 1 109 ? -1.713 -3.168 13.652 1.00 98.44 109 TRP A N 1
ATOM 891 C CA . TRP A 1 109 ? -2.641 -2.652 12.644 1.00 98.44 109 TRP A CA 1
ATOM 892 C C . TRP A 1 109 ? -2.691 -1.121 12.619 1.00 98.44 109 TRP A C 1
ATOM 894 O O . TRP A 1 109 ? -2.656 -0.532 11.540 1.00 98.44 109 TRP A O 1
ATOM 904 N N . ARG A 1 110 ? -2.731 -0.464 13.786 1.00 98.31 110 ARG A N 1
ATOM 905 C CA . ARG A 1 110 ? -2.704 1.009 13.879 1.00 98.31 110 ARG A CA 1
ATOM 906 C C . ARG A 1 110 ? -1.410 1.591 13.309 1.00 98.31 110 ARG A C 1
ATOM 908 O O . ARG A 1 110 ? -1.450 2.524 12.506 1.00 98.31 110 ARG A O 1
ATOM 915 N N . GLU A 1 111 ? -0.272 1.014 13.689 1.00 98.31 111 GLU A N 1
ATOM 916 C CA . GLU A 1 111 ? 1.047 1.393 13.170 1.00 98.31 111 GLU A CA 1
ATOM 917 C C . GLU A 1 111 ? 1.101 1.222 11.644 1.00 98.31 111 GLU A C 1
ATOM 919 O O . GLU A 1 111 ? 1.511 2.137 10.931 1.00 98.31 111 GLU A O 1
ATOM 924 N N . ALA A 1 112 ? 0.601 0.093 11.133 1.00 98.06 112 ALA A N 1
ATOM 925 C CA . ALA A 1 112 ? 0.594 -0.222 9.711 1.00 98.06 112 ALA A CA 1
ATOM 926 C C . ALA A 1 112 ? -0.280 0.739 8.890 1.00 98.06 112 ALA A C 1
ATOM 928 O O . ALA A 1 112 ? 0.156 1.227 7.850 1.00 98.06 112 ALA A O 1
ATOM 929 N N . LEU A 1 113 ? -1.490 1.073 9.347 1.00 98.25 113 LEU A N 1
ATOM 930 C CA . LEU A 1 113 ? -2.327 2.053 8.644 1.00 98.25 113 LEU A CA 1
ATOM 931 C C . LEU A 1 113 ? -1.712 3.453 8.657 1.00 98.25 113 LEU A C 1
ATOM 933 O O . LEU A 1 113 ? -1.749 4.147 7.641 1.00 98.25 113 LEU A O 1
ATOM 937 N N . THR A 1 114 ? -1.119 3.849 9.784 1.00 98.38 114 THR A N 1
ATOM 938 C CA . THR A 1 114 ? -0.398 5.121 9.901 1.00 98.38 114 THR A CA 1
ATOM 939 C C . THR A 1 114 ? 0.766 5.185 8.911 1.00 98.38 114 THR A C 1
ATOM 941 O O . THR A 1 114 ? 0.880 6.152 8.160 1.00 98.38 114 THR A O 1
ATOM 944 N N . GLU A 1 115 ? 1.606 4.145 8.865 1.00 97.81 115 GLU A N 1
ATOM 945 C CA . GLU A 1 115 ? 2.739 4.042 7.936 1.00 97.81 115 GLU A CA 1
ATOM 946 C C . GLU A 1 115 ? 2.262 4.057 6.475 1.00 97.81 115 GLU A C 1
ATOM 948 O O . GLU A 1 115 ? 2.732 4.873 5.680 1.00 97.81 115 GLU A O 1
ATOM 953 N N . ALA A 1 116 ? 1.266 3.235 6.132 1.00 97.38 116 ALA A N 1
ATOM 954 C CA . ALA A 1 116 ? 0.731 3.157 4.776 1.00 97.38 116 ALA A CA 1
ATOM 955 C C . ALA A 1 116 ? 0.122 4.489 4.302 1.00 97.38 116 ALA A C 1
ATOM 957 O O . ALA A 1 116 ? 0.350 4.893 3.163 1.00 97.38 116 ALA A O 1
ATOM 958 N N . ALA A 1 117 ? -0.605 5.204 5.168 1.00 96.69 117 ALA A N 1
ATOM 959 C CA . ALA A 1 117 ? -1.220 6.497 4.850 1.00 96.69 117 ALA A CA 1
ATOM 960 C C . ALA A 1 117 ? -0.226 7.678 4.815 1.00 96.69 117 ALA A C 1
ATOM 962 O O . ALA A 1 117 ? -0.600 8.798 4.442 1.00 96.69 117 ALA A O 1
ATOM 963 N N . ASN A 1 118 ? 1.031 7.453 5.205 1.00 96.00 118 ASN A N 1
ATOM 964 C CA . ASN A 1 118 ? 2.119 8.421 5.058 1.00 96.00 118 ASN A CA 1
ATOM 965 C C . ASN A 1 118 ? 2.847 8.300 3.712 1.00 96.00 118 ASN A C 1
ATOM 967 O O . ASN A 1 118 ? 3.626 9.187 3.365 1.00 96.00 118 ASN A O 1
ATOM 971 N N . HIS A 1 119 ? 2.588 7.251 2.927 1.00 94.75 119 HIS A N 1
ATOM 972 C CA . HIS A 1 119 ? 3.094 7.164 1.561 1.00 94.75 119 HIS A CA 1
ATOM 973 C C . HIS A 1 119 ? 2.343 8.103 0.609 1.00 94.75 119 HIS A C 1
ATOM 975 O O . HIS A 1 119 ? 1.143 8.345 0.749 1.00 94.75 119 HIS A O 1
ATOM 981 N N . SER A 1 120 ? 3.056 8.616 -0.397 1.00 92.00 120 SER A N 1
ATOM 982 C CA . SER A 1 120 ? 2.464 9.412 -1.474 1.00 92.00 120 SER A CA 1
ATOM 983 C C . SER A 1 120 ? 1.471 8.569 -2.270 1.00 92.00 120 SER A C 1
ATOM 985 O O . SER A 1 120 ? 1.822 7.507 -2.787 1.00 92.00 120 SER A O 1
ATOM 987 N N . GLY A 1 121 ? 0.236 9.052 -2.379 1.00 92.62 121 GLY A N 1
ATOM 988 C CA . GLY A 1 121 ? -0.863 8.298 -2.965 1.00 92.62 121 GLY A CA 1
ATOM 989 C C . GLY A 1 121 ? -1.934 9.162 -3.612 1.00 92.62 121 GLY A C 1
ATOM 990 O O . GLY A 1 121 ? -1.746 10.357 -3.838 1.00 92.62 121 GLY A O 1
ATOM 991 N N . TRP A 1 122 ? -3.072 8.538 -3.900 1.00 94.12 122 TRP A N 1
ATOM 992 C CA . TRP A 1 122 ? -4.144 9.124 -4.703 1.00 94.12 122 TRP A CA 1
ATOM 993 C C . TRP A 1 122 ? -5.415 9.340 -3.890 1.00 94.12 122 TRP A C 1
ATOM 995 O O . TRP A 1 122 ? -5.956 8.399 -3.321 1.00 94.12 122 TRP A O 1
ATOM 1005 N N . GLY A 1 123 ? -5.936 10.567 -3.876 1.00 89.88 123 GLY A N 1
ATOM 1006 C CA . GLY A 1 123 ? -7.261 10.866 -3.326 1.00 89.88 123 GLY A CA 1
ATOM 1007 C C . GLY A 1 123 ? -8.353 10.778 -4.393 1.00 89.88 123 GLY A C 1
ATOM 1008 O O . GLY A 1 123 ? -8.307 11.521 -5.379 1.00 89.88 123 GLY A O 1
ATOM 1009 N N . CYS A 1 124 ? -9.353 9.919 -4.176 1.00 83.75 124 CYS A N 1
ATOM 1010 C CA . CYS A 1 124 ? -10.553 9.823 -5.010 1.00 83.75 124 CYS A CA 1
ATOM 1011 C C . CYS A 1 124 ? -11.707 10.550 -4.306 1.00 83.75 124 CYS A C 1
ATOM 1013 O O . CYS A 1 124 ? -12.471 9.946 -3.548 1.00 83.75 124 CYS A O 1
ATOM 1015 N N . SER A 1 125 ? -11.795 11.865 -4.510 1.00 74.88 125 SER A N 1
ATOM 1016 C CA . SER A 1 125 ? -12.905 12.683 -4.014 1.00 74.88 125 SER A CA 1
ATOM 1017 C C . SER A 1 125 ? -14.078 12.682 -5.000 1.00 74.88 125 SER A C 1
ATOM 1019 O O . SER A 1 125 ? -13.892 12.474 -6.198 1.00 74.88 125 SER A O 1
ATOM 1021 N N . LEU A 1 126 ? -15.287 12.961 -4.501 1.00 66.00 126 LEU A N 1
ATOM 1022 C CA . LEU A 1 126 ? -16.537 12.966 -5.282 1.00 66.00 126 LEU A CA 1
ATOM 1023 C C . LEU A 1 126 ? -16.546 13.968 -6.454 1.00 66.00 126 LEU A C 1
ATOM 1025 O O . LEU A 1 126 ? -17.378 13.858 -7.346 1.00 66.00 126 LEU A O 1
ATOM 1029 N N . ASN A 1 127 ? -15.617 14.927 -6.465 1.00 69.75 127 ASN A N 1
ATOM 1030 C CA . ASN A 1 127 ? -15.558 16.000 -7.460 1.00 69.75 127 ASN A CA 1
ATOM 1031 C C . ASN A 1 127 ? -14.704 15.648 -8.690 1.00 69.75 127 ASN A C 1
ATOM 1033 O O . ASN A 1 127 ? -14.533 16.490 -9.568 1.00 69.75 127 ASN A O 1
ATOM 1037 N N . LYS A 1 128 ? -14.117 14.448 -8.743 1.00 70.19 128 LYS A N 1
ATOM 1038 C CA . LYS A 1 128 ? -13.264 13.996 -9.850 1.00 70.19 128 LYS A CA 1
ATOM 1039 C C . LYS A 1 128 ? -13.939 12.876 -10.626 1.00 70.19 128 LYS A C 1
ATOM 1041 O O . LYS A 1 128 ? -14.622 12.038 -10.043 1.00 70.19 128 LYS A O 1
ATOM 1046 N N . VAL A 1 129 ? -13.698 12.826 -11.935 1.00 82.19 129 VAL A N 1
ATOM 1047 C CA . VAL A 1 129 ? -14.231 11.745 -12.761 1.00 82.19 129 VAL A CA 1
ATOM 1048 C C . VAL A 1 129 ? -13.441 10.463 -12.492 1.00 82.19 129 VAL A C 1
ATOM 1050 O O . VAL A 1 129 ? -12.218 10.433 -12.622 1.00 82.19 129 VAL A O 1
ATOM 1053 N N . GLU A 1 130 ? -14.139 9.391 -12.106 1.00 81.56 130 GLU A N 1
ATOM 1054 C CA . GLU A 1 130 ? -13.509 8.138 -11.663 1.00 81.56 130 GLU A CA 1
ATOM 1055 C C . GLU A 1 130 ? -12.573 7.5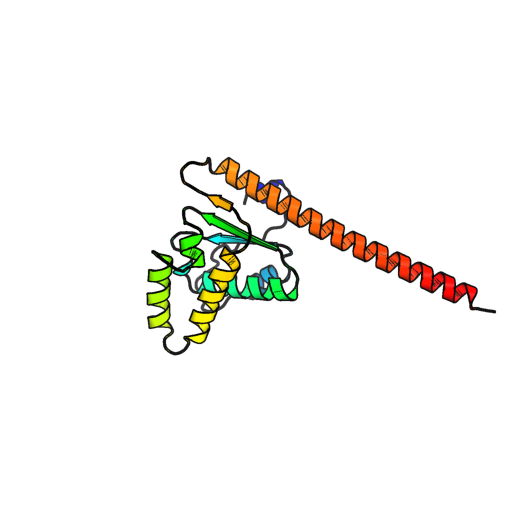39 -12.728 1.00 81.56 130 GLU A C 1
ATOM 1057 O O . GLU A 1 130 ? -11.508 7.026 -12.382 1.00 81.56 130 GLU A O 1
ATOM 1062 N N . TYR A 1 131 ? -12.912 7.657 -14.021 1.00 83.69 131 TYR A N 1
ATOM 1063 C CA . TYR A 1 131 ? -12.066 7.129 -15.097 1.00 83.69 131 TYR A CA 1
ATOM 1064 C C . TYR A 1 131 ? -10.699 7.831 -15.162 1.00 83.69 131 TYR A C 1
ATOM 1066 O O . TYR A 1 131 ? -9.688 7.166 -15.368 1.00 83.69 131 TYR A O 1
ATOM 1074 N N . GLU A 1 132 ? -10.638 9.146 -14.929 1.00 86.50 132 GLU A N 1
ATOM 1075 C CA . GLU A 1 132 ? -9.386 9.914 -14.973 1.00 86.50 132 GLU A CA 1
ATOM 1076 C C . GLU A 1 132 ? -8.458 9.514 -13.832 1.00 86.50 132 GLU A C 1
ATOM 1078 O O . GLU A 1 132 ? -7.252 9.368 -14.027 1.00 86.50 132 GLU A O 1
ATOM 1083 N N . ILE A 1 133 ? -9.027 9.277 -12.647 1.00 88.81 133 ILE A N 1
ATOM 1084 C CA . ILE A 1 133 ? -8.265 8.803 -11.492 1.00 88.81 133 ILE A CA 1
ATOM 1085 C C . ILE A 1 133 ? -7.722 7.398 -11.756 1.00 88.81 133 ILE A C 1
ATOM 1087 O O . ILE A 1 133 ? -6.549 7.138 -11.501 1.00 88.81 133 ILE A O 1
ATOM 1091 N N . VAL A 1 134 ? -8.547 6.496 -12.292 1.00 91.31 134 VAL A N 1
ATOM 1092 C CA . VAL A 1 134 ? -8.126 5.122 -12.600 1.00 91.31 134 VAL A CA 1
ATOM 1093 C C . VAL A 1 134 ? -7.007 5.102 -13.646 1.00 91.31 134 VAL A C 1
ATOM 1095 O O . VAL A 1 134 ? -6.038 4.361 -13.477 1.00 91.31 134 VAL A O 1
ATOM 1098 N N . GLU A 1 135 ? -7.107 5.916 -14.698 1.00 92.00 135 GLU A N 1
ATOM 1099 C CA . GLU A 1 135 ? -6.048 6.054 -15.704 1.00 92.00 135 GLU A CA 1
ATOM 1100 C C . GLU A 1 135 ? -4.778 6.685 -15.117 1.00 92.00 135 GLU A C 1
ATOM 1102 O O . GLU A 1 135 ? -3.676 6.220 -15.404 1.00 92.00 135 GLU A O 1
ATOM 1107 N N . GLY A 1 136 ? -4.919 7.701 -14.260 1.00 92.88 136 GLY A N 1
ATOM 1108 C CA . GLY A 1 136 ? -3.800 8.334 -13.560 1.00 92.88 136 GLY A CA 1
ATOM 1109 C C . GLY A 1 136 ? -3.039 7.354 -12.668 1.00 92.88 136 GLY A C 1
ATOM 1110 O O . GLY A 1 136 ? -1.821 7.240 -12.785 1.00 92.88 136 GLY A O 1
ATOM 1111 N N . ILE A 1 137 ? -3.758 6.576 -11.854 1.00 94.19 137 ILE A N 1
ATOM 1112 C CA . ILE A 1 137 ? -3.172 5.522 -11.014 1.00 94.19 137 ILE A CA 1
ATOM 1113 C C . ILE A 1 137 ? -2.462 4.479 -11.882 1.00 94.19 137 ILE A C 1
ATOM 1115 O O . ILE A 1 137 ? -1.356 4.061 -11.555 1.00 94.19 137 ILE A O 1
ATOM 1119 N N . ALA A 1 138 ? -3.072 4.049 -12.990 1.00 94.69 138 ALA A N 1
ATOM 1120 C CA . ALA A 1 138 ? -2.475 3.033 -13.853 1.00 94.69 138 ALA A CA 1
ATOM 1121 C C . ALA A 1 138 ? -1.154 3.504 -14.485 1.00 94.69 138 ALA A C 1
ATOM 1123 O O . ALA A 1 138 ? -0.195 2.732 -14.533 1.00 94.69 138 ALA A O 1
ATOM 1124 N N . LYS A 1 139 ? -1.086 4.770 -14.917 1.00 94.62 139 LYS A N 1
ATOM 1125 C CA . LYS A 1 139 ? 0.145 5.383 -15.438 1.00 94.62 139 LYS A CA 1
ATOM 1126 C C . LYS A 1 139 ? 1.218 5.533 -14.361 1.00 94.62 139 LYS A C 1
ATOM 1128 O O . LYS A 1 139 ? 2.343 5.112 -14.586 1.00 94.62 139 LYS A O 1
ATOM 1133 N N . ASP A 1 140 ? 0.857 6.029 -13.180 1.00 95.12 140 ASP A N 1
ATOM 1134 C CA . ASP A 1 140 ? 1.778 6.164 -12.042 1.00 95.12 140 ASP A CA 1
ATOM 1135 C C . ASP A 1 140 ? 2.364 4.807 -11.613 1.00 95.12 140 ASP A C 1
ATOM 1137 O O . ASP A 1 140 ? 3.567 4.674 -11.390 1.00 95.12 140 ASP A O 1
ATOM 1141 N N . VAL A 1 141 ? 1.539 3.756 -11.573 1.00 95.44 141 VAL A N 1
ATOM 1142 C CA . VAL A 1 141 ? 2.014 2.387 -11.320 1.00 95.44 141 VAL A CA 1
ATOM 1143 C C . VAL A 1 141 ? 2.980 1.922 -12.413 1.00 95.44 141 VAL A C 1
ATOM 1145 O O . VAL A 1 141 ? 4.022 1.356 -12.086 1.00 95.44 141 VAL A O 1
ATOM 1148 N N . MET A 1 142 ? 2.664 2.162 -13.689 1.00 94.62 142 MET A N 1
ATOM 1149 C CA . MET A 1 142 ? 3.545 1.811 -14.808 1.00 94.62 142 MET A CA 1
ATOM 1150 C C . MET A 1 142 ? 4.905 2.514 -14.704 1.00 94.62 142 MET A C 1
ATOM 1152 O O . MET A 1 142 ? 5.943 1.865 -14.790 1.00 94.62 142 MET A O 1
ATOM 1156 N N . GLU A 1 143 ? 4.912 3.825 -14.469 1.00 94.44 143 GLU A N 1
ATOM 1157 C CA . GLU A 1 143 ? 6.134 4.623 -14.330 1.00 94.44 143 GLU A CA 1
ATOM 1158 C C . GLU A 1 143 ? 7.002 4.121 -13.170 1.00 94.44 143 GLU A C 1
ATOM 1160 O O . GLU A 1 143 ? 8.194 3.858 -13.347 1.00 94.44 143 GLU A O 1
ATOM 1165 N N . LYS A 1 144 ? 6.396 3.882 -12.002 1.00 94.19 144 LYS A N 1
ATOM 1166 C CA . LYS A 1 144 ? 7.084 3.309 -10.836 1.00 94.19 144 LYS A CA 1
ATOM 1167 C C . LYS A 1 144 ? 7.694 1.939 -11.132 1.00 94.19 144 LYS A C 1
ATOM 1169 O O . LYS A 1 144 ? 8.829 1.686 -10.735 1.00 94.19 144 LYS A O 1
ATOM 1174 N N . LEU A 1 145 ? 6.973 1.062 -11.831 1.00 92.69 145 LEU A N 1
ATOM 1175 C CA . LEU A 1 145 ? 7.484 -0.257 -12.217 1.00 92.69 145 LEU A CA 1
ATOM 1176 C C . LEU A 1 145 ? 8.630 -0.160 -13.234 1.00 92.69 145 LEU A C 1
ATOM 1178 O O . LEU A 1 145 ? 9.610 -0.893 -13.103 1.00 92.69 145 LEU A O 1
ATOM 1182 N N . ASN A 1 146 ? 8.554 0.762 -14.195 1.00 90.81 146 ASN A N 1
ATOM 1183 C CA . ASN A 1 146 ? 9.625 0.990 -15.166 1.00 90.81 146 ASN A CA 1
ATOM 1184 C C . ASN A 1 146 ? 10.918 1.457 -14.491 1.00 90.81 146 ASN A C 1
ATOM 1186 O O . ASN A 1 146 ? 11.993 0.968 -14.832 1.00 90.81 146 ASN A O 1
ATOM 1190 N N . HIS A 1 147 ? 10.827 2.340 -13.493 1.00 87.81 147 HIS A N 1
ATOM 1191 C CA . HIS A 1 147 ? 11.997 2.755 -12.715 1.00 87.81 147 HIS A CA 1
ATOM 1192 C C . HIS A 1 147 ? 12.659 1.587 -11.975 1.00 87.81 147 HIS A C 1
ATOM 1194 O O . HIS A 1 147 ? 13.885 1.500 -11.952 1.00 87.81 147 HIS A O 1
ATOM 1200 N N . VAL A 1 148 ? 11.864 0.669 -11.415 1.00 86.75 148 VAL A N 1
ATOM 1201 C CA . VAL A 1 148 ? 12.394 -0.551 -10.784 1.00 86.75 148 VAL A CA 1
ATOM 1202 C C . VAL A 1 148 ? 13.097 -1.432 -11.816 1.00 86.75 148 VAL A C 1
ATOM 1204 O O . VAL A 1 148 ? 14.203 -1.895 -11.564 1.00 86.75 148 VAL A O 1
ATOM 1207 N N . TYR A 1 149 ? 12.493 -1.629 -12.991 1.00 83.81 149 TYR A N 1
ATOM 1208 C CA . TYR A 1 149 ? 13.075 -2.461 -14.044 1.00 83.81 149 TYR A CA 1
ATOM 1209 C C . TYR A 1 149 ? 14.406 -1.909 -14.576 1.00 83.81 149 TYR A C 1
ATOM 1211 O O . TYR A 1 149 ? 15.359 -2.667 -14.736 1.00 83.81 149 TYR A O 1
ATOM 1219 N N . VAL A 1 150 ? 14.491 -0.596 -14.816 1.00 83.06 150 VAL A N 1
ATOM 1220 C CA . VAL A 1 150 ? 15.742 0.049 -15.249 1.00 83.06 150 VAL A CA 1
ATOM 1221 C C . VAL A 1 150 ? 16.821 -0.094 -14.174 1.00 83.06 150 VAL A C 1
ATOM 1223 O O . VAL A 1 150 ? 17.941 -0.482 -14.492 1.00 83.06 150 VAL A O 1
ATOM 1226 N N . GLY A 1 151 ? 16.477 0.118 -12.898 1.00 80.44 151 GLY A N 1
ATOM 1227 C CA . GLY A 1 151 ? 17.414 -0.094 -11.791 1.00 80.44 151 GLY A CA 1
ATOM 1228 C C . GLY A 1 151 ? 17.931 -1.537 -11.702 1.00 80.44 151 GLY A C 1
ATOM 1229 O O . GLY A 1 151 ? 19.135 -1.743 -11.530 1.00 80.44 151 GLY A O 1
ATOM 1230 N N . ASP A 1 152 ? 17.044 -2.524 -11.878 1.00 84.69 152 ASP A N 1
ATOM 1231 C CA . ASP A 1 152 ? 17.392 -3.953 -11.896 1.00 84.69 152 ASP A CA 1
ATOM 1232 C C . ASP A 1 152 ? 18.323 -4.294 -13.089 1.00 84.69 152 ASP A C 1
ATOM 1234 O O . ASP A 1 152 ? 19.203 -5.150 -12.960 1.00 84.69 152 ASP A O 1
ATOM 1238 N N . LEU A 1 153 ? 18.163 -3.630 -14.244 1.00 87.69 153 LEU A N 1
ATOM 1239 C CA . LEU A 1 153 ? 19.024 -3.809 -15.422 1.00 87.69 153 LEU A CA 1
ATOM 1240 C C . LEU A 1 153 ? 20.411 -3.184 -15.218 1.00 87.69 153 LEU A C 1
ATOM 1242 O O . LEU A 1 153 ? 21.419 -3.836 -15.489 1.00 87.69 153 LEU A O 1
ATOM 1246 N N . ASP A 1 154 ? 20.474 -1.964 -14.685 1.00 87.94 154 ASP A N 1
ATOM 1247 C CA . ASP A 1 154 ? 21.737 -1.278 -14.397 1.00 87.94 154 ASP A CA 1
ATOM 1248 C C . ASP A 1 154 ? 22.591 -2.065 -13.389 1.00 87.94 154 ASP A C 1
ATOM 1250 O O . ASP A 1 154 ? 23.818 -2.108 -13.491 1.00 87.94 154 ASP A O 1
ATOM 1254 N N . GLU A 1 155 ? 21.960 -2.714 -12.405 1.00 87.88 155 GLU A N 1
ATOM 1255 C CA . GLU A 1 155 ? 22.666 -3.588 -11.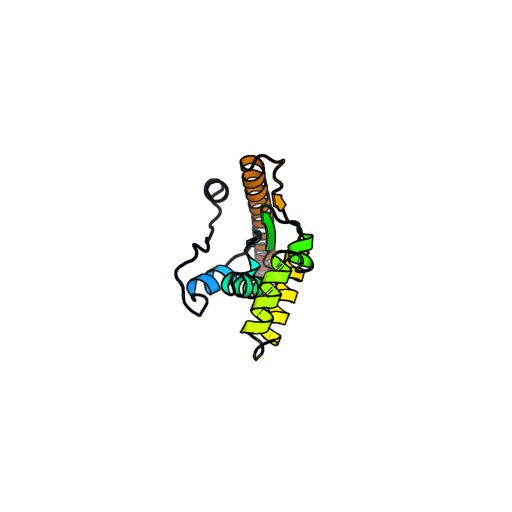463 1.00 87.88 155 GLU A CA 1
ATOM 1256 C C . GLU A 1 155 ? 23.254 -4.827 -12.151 1.00 87.88 155 GLU A C 1
ATOM 1258 O O . GLU A 1 155 ? 24.375 -5.233 -11.836 1.00 87.88 155 GLU A O 1
ATOM 1263 N N . GLN A 1 156 ? 22.529 -5.416 -13.103 1.00 92.00 156 GLN A N 1
ATOM 1264 C CA . GLN A 1 156 ? 23.026 -6.553 -13.879 1.00 92.00 156 GLN A CA 1
ATOM 1265 C C . GLN A 1 156 ? 24.196 -6.157 -14.776 1.00 92.00 156 GLN A C 1
ATOM 1267 O O . GLN A 1 156 ? 25.195 -6.873 -14.794 1.00 92.00 156 GLN A O 1
ATOM 1272 N N . ILE A 1 157 ? 24.108 -5.012 -15.462 1.00 93.75 157 ILE A N 1
ATOM 1273 C CA . ILE A 1 157 ? 25.195 -4.488 -16.301 1.00 93.75 157 ILE A CA 1
ATOM 1274 C C . ILE A 1 157 ? 26.472 -4.340 -15.468 1.00 93.75 157 ILE A C 1
ATOM 1276 O O . ILE A 1 157 ? 27.490 -4.928 -15.823 1.00 93.75 157 ILE A O 1
ATOM 1280 N N . ARG A 1 158 ? 26.391 -3.696 -14.294 1.00 94.06 158 ARG A N 1
ATOM 1281 C CA . ARG A 1 158 ? 27.544 -3.542 -13.388 1.00 94.06 158 ARG A CA 1
ATOM 1282 C C . ARG A 1 158 ? 28.158 -4.876 -12.959 1.00 94.06 158 ARG A C 1
ATOM 1284 O O . ARG A 1 158 ? 29.377 -4.994 -12.874 1.00 94.06 158 ARG A O 1
ATOM 1291 N N . LYS A 1 159 ? 27.332 -5.891 -12.679 1.00 94.94 159 LYS A N 1
ATOM 1292 C CA . LYS A 1 159 ? 27.826 -7.237 -12.331 1.00 94.94 159 LYS A CA 1
ATOM 1293 C C . LYS A 1 159 ? 28.555 -7.887 -13.505 1.00 94.94 159 LYS A C 1
ATOM 1295 O O . LYS A 1 159 ? 29.591 -8.510 -13.294 1.00 94.94 159 LYS A O 1
ATOM 1300 N N . PHE A 1 160 ? 28.035 -7.750 -14.724 1.00 96.38 160 PHE A N 1
ATOM 1301 C CA . PHE A 1 160 ? 28.689 -8.291 -15.916 1.00 96.38 160 PHE A CA 1
ATOM 1302 C C . PHE A 1 160 ? 29.997 -7.568 -16.247 1.00 96.38 160 PHE A C 1
ATOM 1304 O O . PHE A 1 160 ? 30.969 -8.237 -16.584 1.00 96.38 160 PHE A O 1
ATOM 1311 N N . GLU A 1 161 ? 30.052 -6.246 -16.087 1.00 96.38 161 GLU A N 1
ATOM 1312 C CA . GLU A 1 161 ? 31.282 -5.458 -16.247 1.00 96.38 161 GLU A CA 1
ATOM 1313 C C . GLU A 1 161 ? 32.365 -5.914 -15.258 1.00 96.38 161 GLU A C 1
ATOM 1315 O O . GLU A 1 161 ? 33.468 -6.261 -15.674 1.00 96.38 161 GLU A O 1
ATOM 1320 N N . GLN A 1 162 ? 32.027 -6.044 -13.969 1.00 96.50 162 GLN A N 1
ATOM 1321 C CA . GLN A 1 162 ? 32.957 -6.553 -12.950 1.00 96.50 162 GLN A CA 1
ATOM 1322 C C . GLN A 1 162 ? 33.444 -7.976 -13.250 1.00 96.50 162 GLN A C 1
ATOM 1324 O O . GLN A 1 162 ? 34.616 -8.293 -13.049 1.00 96.50 162 GLN A O 1
ATOM 1329 N N . LEU A 1 163 ? 32.560 -8.856 -13.731 1.00 97.00 163 LEU A N 1
ATOM 1330 C CA . LEU A 1 163 ? 32.944 -10.212 -14.125 1.00 97.00 163 LEU A CA 1
ATOM 1331 C C . LEU A 1 163 ? 33.894 -10.211 -15.329 1.00 97.00 163 LEU A C 1
ATOM 1333 O O . LEU A 1 163 ? 34.831 -11.007 -15.346 1.00 97.00 163 LEU A O 1
ATOM 1337 N N . ALA A 1 164 ? 33.676 -9.329 -16.307 1.00 96.06 164 ALA A N 1
ATOM 1338 C CA . ALA A 1 164 ? 34.556 -9.189 -17.463 1.00 96.06 164 ALA A CA 1
ATOM 1339 C C . ALA A 1 164 ? 35.952 -8.689 -17.054 1.00 96.06 164 ALA A C 1
ATOM 1341 O O . ALA A 1 164 ? 36.951 -9.250 -17.500 1.00 96.06 164 ALA A O 1
ATOM 1342 N N . GLU A 1 165 ? 36.032 -7.708 -16.149 1.00 96.12 165 GLU A N 1
ATOM 1343 C CA . GLU A 1 165 ? 37.302 -7.224 -15.588 1.00 96.12 165 GLU A CA 1
ATOM 1344 C C . GLU A 1 165 ? 38.057 -8.328 -14.836 1.00 96.12 165 GLU A C 1
ATOM 1346 O O . GLU A 1 165 ? 39.259 -8.507 -15.029 1.00 96.12 165 GLU A O 1
ATOM 1351 N N . LEU A 1 166 ? 37.355 -9.111 -14.009 1.00 95.62 166 LEU A N 1
ATOM 1352 C CA . LEU A 1 166 ? 37.950 -10.241 -13.291 1.00 95.62 166 LEU A CA 1
ATOM 1353 C C . LEU A 1 166 ? 38.457 -11.331 -14.244 1.00 95.62 166 LEU A C 1
ATOM 1355 O O . LEU A 1 166 ? 39.502 -11.930 -13.988 1.00 95.62 166 LEU A O 1
ATOM 1359 N N . GLN A 1 167 ? 37.736 -11.599 -15.337 1.00 95.19 167 GLN A N 1
ATOM 1360 C CA . GLN A 1 167 ? 38.181 -12.548 -16.358 1.00 95.19 167 GLN A CA 1
ATOM 1361 C C . GLN A 1 167 ? 39.436 -12.053 -17.077 1.00 95.19 167 GLN A C 1
ATOM 1363 O O . GLN A 1 167 ? 40.379 -12.828 -17.228 1.00 95.19 167 GLN A O 1
ATOM 1368 N N . ASP A 1 168 ? 39.477 -10.783 -17.481 1.00 94.19 168 ASP A N 1
ATOM 1369 C CA . ASP A 1 168 ? 40.650 -10.194 -18.131 1.00 94.19 168 ASP A CA 1
ATOM 1370 C C . ASP A 1 168 ? 41.882 -10.237 -17.213 1.00 94.19 168 ASP A C 1
ATOM 1372 O O . ASP A 1 168 ? 42.946 -10.710 -17.613 1.00 94.19 168 ASP A O 1
ATOM 1376 N N . GLN A 1 169 ? 41.720 -9.868 -15.938 1.00 93.69 169 GLN A N 1
ATOM 1377 C CA . GLN A 1 169 ? 42.778 -9.990 -14.930 1.00 93.69 169 GLN A CA 1
ATOM 1378 C C . GLN A 1 169 ? 43.263 -11.431 -14.764 1.00 93.69 169 GLN A C 1
ATOM 1380 O O . GLN A 1 169 ? 44.467 -11.659 -14.664 1.00 93.69 169 GLN A O 1
ATOM 1385 N N . TYR A 1 170 ? 42.349 -12.405 -14.742 1.00 93.00 170 TYR A N 1
ATOM 1386 C CA . TYR A 1 170 ? 42.712 -13.815 -14.639 1.00 93.00 170 TYR A CA 1
ATOM 1387 C C . TYR A 1 170 ? 43.552 -14.270 -15.837 1.00 93.00 170 TYR A C 1
ATOM 1389 O O . TYR A 1 170 ? 44.604 -14.868 -15.634 1.00 93.00 170 TYR A O 1
ATOM 1397 N N . TYR A 1 171 ? 43.139 -13.955 -17.068 1.00 90.31 171 TYR A N 1
ATOM 1398 C CA . TYR A 1 171 ? 43.882 -14.348 -18.270 1.00 90.31 171 TYR A CA 1
ATOM 1399 C C . TYR A 1 171 ? 45.238 -13.644 -18.390 1.00 90.31 171 TYR A C 1
ATOM 1401 O O . TYR A 1 171 ? 46.219 -14.287 -18.755 1.00 90.31 171 TYR A O 1
ATOM 1409 N N . ASN A 1 172 ? 45.319 -12.363 -18.026 1.00 88.50 172 ASN A N 1
ATOM 1410 C CA . ASN A 1 172 ? 46.563 -11.589 -18.071 1.00 88.50 172 ASN A CA 1
ATOM 1411 C C . ASN A 1 172 ? 47.534 -11.919 -16.917 1.00 88.50 172 ASN A C 1
ATOM 1413 O O . ASN A 1 172 ? 48.693 -11.509 -16.956 1.00 88.50 172 ASN A O 1
ATOM 1417 N N . ALA A 1 173 ? 47.084 -12.653 -15.893 1.00 80.94 173 ALA A N 1
ATOM 1418 C CA . ALA A 1 173 ? 47.909 -13.126 -14.780 1.00 80.94 173 ALA A CA 1
ATOM 1419 C C . ALA A 1 173 ? 48.479 -14.545 -14.986 1.00 80.94 173 ALA A C 1
ATOM 1421 O O . ALA A 1 173 ? 49.236 -15.019 -14.135 1.00 80.94 173 ALA A O 1
ATOM 1422 N N . ILE A 1 174 ? 48.124 -15.232 -16.080 1.00 67.81 174 ILE A N 1
ATOM 1423 C CA . ILE A 1 174 ? 48.683 -16.545 -16.433 1.00 67.81 174 ILE A CA 1
ATOM 1424 C C . ILE A 1 174 ? 50.014 -16.322 -17.183 1.00 67.81 174 ILE A C 1
ATOM 1426 O O . ILE A 1 174 ? 49.999 -15.632 -18.202 1.00 67.81 174 ILE A O 1
ATOM 1430 N N . PRO A 1 175 ? 51.150 -16.862 -16.693 1.00 61.75 175 PRO A N 1
ATOM 1431 C CA . PRO A 1 175 ? 52.459 -16.739 -17.345 1.00 61.75 175 PRO A CA 1
ATOM 1432 C C . PRO A 1 175 ? 52.551 -17.405 -18.721 1.00 61.75 175 PRO A C 1
ATOM 1434 O O . PRO A 1 175 ? 51.916 -18.470 -18.910 1.00 61.75 175 PRO A O 1
#

pLDDT: mean 89.28, std 10.82, range [45.41, 98.44]

Organism: Arachis hypogaea (NCBI:txid3818)

Sequence (175 aa):
FAALRRLEIRTYIDHDLRRGEEIPERLLRAIKDAKLSVIVFSENFAASKWCLDEVVNILECKKRSNQIVVPVFYRVDPAMVRNQIGSYGDAFGKHEQRFEGEMNKVRKWREALTEAANHSGWGCSLNKVEYEIVEGIAKDVMEKLNHVYVGDLDEQIRKFEQLAELQDQYYNAIP

Secondary structure (DSSP, 8-state):
-HHHHHTT------------SS--HHHHHHHHH-SEEEEEE-TTGGG-HHHHHHHHHHHHHHHHH--EEEEEEESS-HHHHHHT-THHHHHHHHHHHHTGGGHHHHHHHHHHHHHHHTS--EEE-TTS-HHHHHHHHHHHHHHHHHHHHHHHHHHHHHHHHHHHHHHHHHHHT--

InterPro domains:
  IPR000157 Toll/interleukin-1 receptor homology (TIR) domain [PF01582] (2-149)
  IPR000157 Toll/interleukin-1 receptor homology (TIR) domain [PS50104] (1-145)
  IPR000157 Toll/interleukin-1 receptor homology (TIR) domain [SM00255] (1-119)
  IPR035897 Toll/interleukin-1 receptor homology (TIR) domain superfamily [G3DSA:3.40.50.10140] (1-151)
  IPR035897 Toll/interleukin-1 receptor homology (TIR) domain superfamily [SSF52200] (3-122)

Radius of gyration: 20.84 Å; chains: 1; bounding box: 69×35×46 Å